Protein AF-A0A753W009-F1 (afdb_monomer_lite)

Sequence (41 aa):
MLLHVLYLIGITAEAMTGALAAGRRRMDTFGVIIIATATAI

Structure (mmC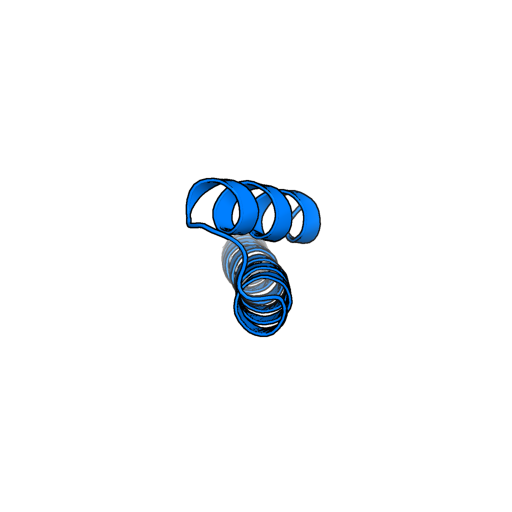IF, N/CA/C/O backbone):
data_AF-A0A753W009-F1
#
_entry.id   AF-A0A753W009-F1
#
loop_
_atom_site.group_PDB
_atom_site.id
_atom_site.type_symbol
_atom_site.label_atom_id
_atom_site.label_alt_id
_atom_site.label_comp_id
_atom_site.label_asym_id
_atom_site.label_entity_id
_atom_site.label_seq_id
_atom_site.pdbx_PDB_ins_code
_atom_site.Cartn_x
_atom_site.Cartn_y
_atom_site.Cartn_z
_atom_site.occupancy
_atom_site.B_iso_or_equiv
_atom_site.auth_seq_id
_atom_site.auth_comp_id
_atom_site.auth_asym_id
_atom_site.auth_atom_id
_atom_site.pdbx_PDB_model_num
ATOM 1 N N . MET A 1 1 ? 14.416 -0.481 -17.920 1.00 86.94 1 MET A N 1
ATOM 2 C CA . MET A 1 1 ? 13.083 0.139 -18.094 1.00 86.94 1 MET A CA 1
ATOM 3 C C . MET A 1 1 ? 11.970 -0.789 -17.623 1.00 86.94 1 MET A C 1
ATOM 5 O O . MET A 1 1 ? 11.279 -0.416 -16.691 1.00 86.94 1 MET A O 1
ATOM 9 N N . LEU A 1 2 ? 11.860 -2.016 -18.151 1.00 95.44 2 LEU A N 1
ATOM 10 C CA . LEU A 1 2 ? 10.839 -2.991 -17.726 1.00 95.44 2 LEU A CA 1
ATOM 11 C C . LEU A 1 2 ? 10.816 -3.261 -16.209 1.00 95.44 2 LEU A C 1
ATOM 13 O O . LEU A 1 2 ? 9.770 -3.131 -15.589 1.00 95.44 2 LEU A O 1
ATOM 17 N N . LEU A 1 3 ? 11.966 -3.567 -15.595 1.00 97.19 3 LEU A N 1
ATOM 18 C CA . LEU A 1 3 ? 12.039 -3.848 -14.151 1.00 97.19 3 LEU A CA 1
ATOM 19 C C . LEU A 1 3 ? 11.587 -2.668 -13.279 1.00 97.19 3 LEU A C 1
ATOM 21 O O . LEU A 1 3 ? 10.988 -2.878 -12.235 1.00 97.19 3 LEU A O 1
ATOM 25 N N . HIS A 1 4 ? 11.830 -1.432 -13.720 1.00 96.75 4 HIS A N 1
ATOM 26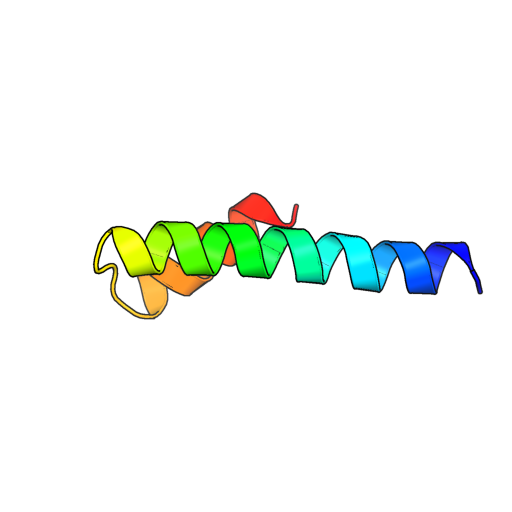 C CA . HIS A 1 4 ? 11.396 -0.240 -12.991 1.00 96.75 4 HIS A CA 1
ATOM 27 C C . HIS A 1 4 ? 9.873 -0.061 -13.056 1.00 96.75 4 HIS A C 1
ATOM 29 O O . HIS A 1 4 ? 9.245 0.277 -12.058 1.00 96.75 4 HIS A O 1
ATOM 35 N N . VAL A 1 5 ? 9.272 -0.354 -14.213 1.00 98.00 5 VAL A N 1
ATOM 36 C CA . VAL A 1 5 ? 7.812 -0.365 -14.374 1.00 98.00 5 VAL A CA 1
ATOM 37 C C . VAL A 1 5 ? 7.184 -1.456 -13.507 1.00 98.00 5 VAL A C 1
ATOM 39 O O . VAL A 1 5 ? 6.222 -1.186 -12.796 1.00 98.00 5 VAL A O 1
ATOM 42 N N . LEU A 1 6 ? 7.753 -2.665 -13.509 1.00 97.88 6 LEU A N 1
ATOM 43 C CA . LEU A 1 6 ? 7.277 -3.761 -12.662 1.00 97.88 6 LEU A CA 1
ATOM 44 C C . LEU A 1 6 ? 7.423 -3.439 -11.171 1.00 97.88 6 LEU A C 1
ATOM 46 O O . LEU A 1 6 ? 6.514 -3.739 -10.406 1.00 97.88 6 LEU A O 1
ATOM 50 N N . TYR A 1 7 ? 8.512 -2.780 -10.771 1.00 96.75 7 TYR A N 1
ATOM 51 C CA . TYR A 1 7 ? 8.710 -2.309 -9.401 1.00 96.75 7 TYR A CA 1
ATOM 52 C C . TYR A 1 7 ? 7.620 -1.314 -8.974 1.00 96.75 7 TYR A C 1
ATOM 54 O O . TYR A 1 7 ? 7.009 -1.489 -7.925 1.00 96.75 7 TYR A O 1
ATOM 62 N N . LEU A 1 8 ? 7.310 -0.321 -9.816 1.00 97.50 8 LEU A N 1
ATOM 63 C CA . LEU A 1 8 ? 6.235 0.644 -9.554 1.00 97.50 8 LEU A CA 1
ATOM 64 C C . LEU A 1 8 ? 4.851 -0.020 -9.481 1.00 97.50 8 LEU A C 1
ATOM 66 O O . LEU A 1 8 ? 4.029 0.344 -8.643 1.00 97.50 8 LEU A O 1
ATOM 70 N N . ILE A 1 9 ? 4.579 -1.004 -10.337 1.00 98.00 9 ILE A N 1
ATOM 71 C CA . ILE A 1 9 ? 3.320 -1.757 -10.290 1.00 98.00 9 ILE A CA 1
ATOM 72 C C . ILE A 1 9 ? 3.242 -2.605 -9.014 1.00 98.00 9 ILE A C 1
ATOM 74 O O . ILE A 1 9 ? 2.208 -2.607 -8.356 1.00 98.00 9 ILE A O 1
ATOM 78 N N . GLY A 1 10 ? 4.323 -3.295 -8.642 1.00 97.88 10 GLY A N 1
ATOM 79 C CA . GLY A 1 10 ? 4.366 -4.131 -7.441 1.00 97.88 10 GLY A CA 1
ATOM 80 C C . GLY A 1 10 ? 4.105 -3.322 -6.173 1.00 97.88 10 GLY A C 1
ATOM 81 O O . GLY A 1 10 ? 3.146 -3.598 -5.457 1.00 97.88 10 GLY A O 1
ATOM 82 N N . ILE A 1 11 ? 4.875 -2.249 -5.968 1.00 97.88 11 IL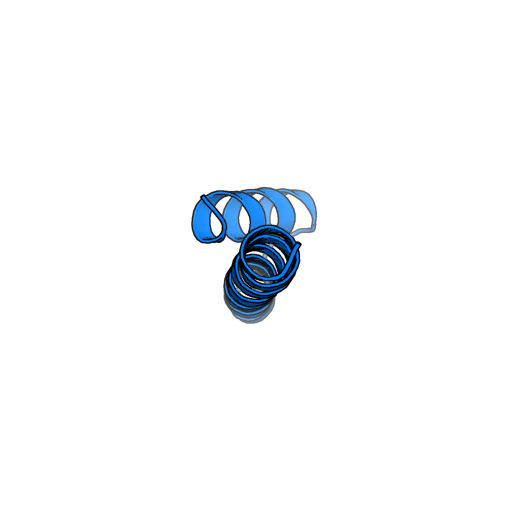E A N 1
ATOM 83 C CA . ILE A 1 11 ? 4.761 -1.419 -4.762 1.00 97.88 11 ILE A CA 1
ATOM 84 C C . ILE A 1 11 ? 3.381 -0.756 -4.642 1.00 97.88 11 ILE A C 1
ATOM 86 O O . ILE A 1 11 ? 2.817 -0.653 -3.554 1.00 97.88 11 ILE A O 1
ATOM 90 N N . THR A 1 12 ? 2.783 -0.345 -5.767 1.00 97.69 12 THR A N 1
ATOM 91 C CA . THR A 1 12 ? 1.428 0.229 -5.769 1.00 97.69 12 THR A CA 1
ATOM 92 C C . THR A 1 12 ? 0.359 -0.825 -5.486 1.00 97.69 12 THR A C 1
ATOM 94 O O . THR A 1 12 ? -0.561 -0.558 -4.711 1.00 97.69 12 THR A O 1
ATOM 97 N N . ALA A 1 13 ? 0.478 -2.025 -6.059 1.00 98.12 13 ALA A N 1
ATOM 98 C CA . ALA A 1 13 ? -0.437 -3.134 -5.796 1.00 98.12 13 ALA A CA 1
ATOM 99 C C . ALA A 1 13 ? -0.409 -3.567 -4.322 1.00 98.12 13 ALA A C 1
ATOM 101 O O . ALA A 1 13 ? -1.462 -3.730 -3.696 1.00 98.12 13 ALA A O 1
ATOM 102 N N . GLU A 1 14 ? 0.777 -3.688 -3.736 1.00 98.12 14 GLU A N 1
ATOM 103 C CA . GLU A 1 14 ? 0.951 -4.041 -2.326 1.00 98.12 14 GLU A CA 1
ATOM 104 C C . GLU A 1 14 ? 0.401 -2.952 -1.394 1.00 98.12 14 GLU A C 1
ATOM 106 O O . GLU A 1 14 ? -0.405 -3.250 -0.504 1.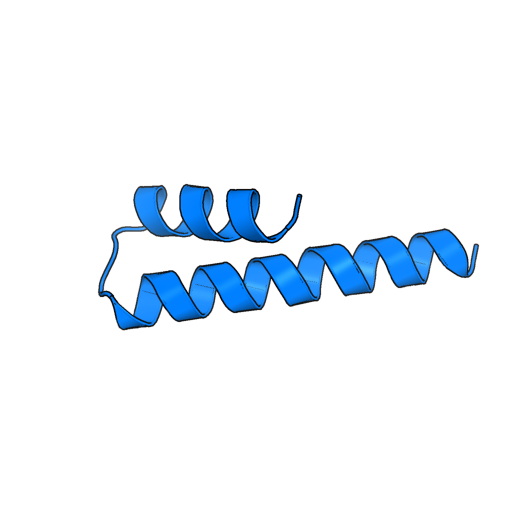00 98.12 14 GLU A O 1
ATOM 111 N N . ALA A 1 15 ? 0.704 -1.677 -1.667 1.00 98.38 15 ALA A N 1
ATOM 112 C CA . ALA A 1 15 ? 0.167 -0.551 -0.902 1.00 98.38 15 ALA A CA 1
ATOM 113 C C . ALA A 1 15 ? -1.371 -0.502 -0.924 1.00 98.38 15 ALA A C 1
ATOM 115 O O . ALA A 1 15 ? -2.000 -0.302 0.119 1.00 98.38 15 ALA A O 1
ATOM 116 N N . MET A 1 16 ? -2.000 -0.729 -2.086 1.00 98.38 16 MET A N 1
ATOM 117 C CA . MET A 1 16 ? -3.465 -0.787 -2.210 1.00 98.38 16 MET A CA 1
ATOM 118 C C . MET A 1 16 ? -4.066 -1.923 -1.375 1.00 98.38 16 MET A C 1
ATOM 120 O O . MET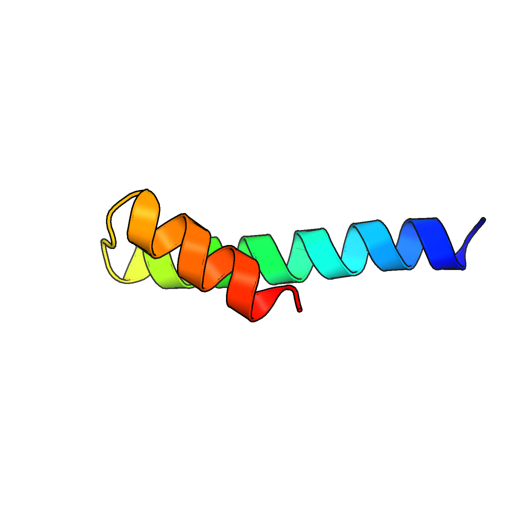 A 1 16 ? -5.123 -1.754 -0.761 1.00 98.38 16 MET A O 1
ATOM 124 N N . THR A 1 17 ? -3.380 -3.064 -1.310 1.00 97.75 17 THR A N 1
ATOM 125 C CA . THR A 1 17 ? -3.815 -4.223 -0.523 1.00 97.75 17 THR A CA 1
ATOM 126 C C . THR A 1 17 ? -3.797 -3.904 0.974 1.00 97.75 17 THR A C 1
ATOM 128 O O . THR A 1 17 ? -4.786 -4.158 1.673 1.00 97.75 17 THR A O 1
ATOM 131 N N . GLY A 1 18 ? -2.721 -3.269 1.453 1.00 97.56 18 GLY A N 1
ATOM 132 C CA . GLY A 1 18 ? -2.605 -2.787 2.831 1.00 97.56 18 GLY A CA 1
ATOM 133 C C . GLY A 1 18 ? -3.646 -1.717 3.171 1.00 97.56 18 GLY A C 1
ATOM 134 O O . GLY A 1 18 ? -4.338 -1.820 4.187 1.00 97.56 18 GLY A O 1
ATOM 135 N N . ALA A 1 19 ? -3.849 -0.741 2.283 1.00 98.19 19 ALA A N 1
ATOM 136 C CA . ALA A 1 19 ? -4.850 0.308 2.465 1.00 98.19 19 ALA A CA 1
ATOM 137 C C . ALA A 1 19 ? -6.277 -0.257 2.558 1.00 98.19 19 ALA A C 1
ATOM 139 O O . ALA A 1 19 ? -7.047 0.129 3.440 1.00 98.19 19 ALA A O 1
ATOM 140 N N . LEU A 1 20 ? -6.632 -1.219 1.697 1.00 98.06 20 LEU A N 1
ATOM 141 C CA . LEU A 1 20 ? -7.946 -1.864 1.723 1.00 98.06 20 LEU A CA 1
ATOM 142 C C . LEU A 1 20 ? -8.134 -2.724 2.982 1.00 98.06 20 LEU A C 1
ATOM 144 O O . LEU A 1 20 ? -9.226 -2.763 3.552 1.00 98.06 20 LEU A O 1
ATOM 148 N N . ALA A 1 21 ? -7.089 -3.417 3.445 1.00 97.69 21 ALA A N 1
ATOM 149 C CA . ALA A 1 21 ? -7.127 -4.156 4.705 1.00 97.69 21 ALA A CA 1
ATOM 150 C C . ALA A 1 21 ? -7.347 -3.224 5.911 1.00 97.69 21 ALA A C 1
ATOM 152 O O . ALA A 1 21 ? -8.216 -3.505 6.741 1.00 97.69 21 ALA A O 1
ATOM 153 N N . ALA A 1 22 ? -6.640 -2.092 5.968 1.00 97.88 22 ALA A N 1
ATOM 154 C CA . ALA A 1 22 ? -6.817 -1.072 7.000 1.00 97.88 22 ALA A CA 1
ATOM 155 C C . ALA A 1 22 ? -8.212 -0.421 6.946 1.00 97.88 22 ALA A C 1
ATOM 157 O O . ALA A 1 22 ? -8.883 -0.290 7.973 1.00 97.88 22 ALA A O 1
ATOM 158 N N . GLY A 1 23 ? -8.711 -0.111 5.744 1.00 96.31 23 GLY A N 1
ATOM 159 C CA . GLY A 1 23 ? -10.063 0.415 5.534 1.00 96.31 23 GLY A CA 1
ATOM 160 C C . GLY A 1 23 ? -11.158 -0.551 6.000 1.00 96.31 23 GLY A C 1
ATOM 161 O O . GLY A 1 23 ? -12.103 -0.143 6.676 1.00 96.31 23 GLY A O 1
ATOM 162 N N . ARG A 1 24 ? -10.999 -1.861 5.753 1.00 97.12 24 ARG A N 1
ATOM 163 C CA . ARG A 1 24 ? -11.909 -2.905 6.274 1.00 97.12 24 ARG A CA 1
ATOM 164 C C . ARG A 1 24 ? -11.926 -2.986 7.803 1.00 97.12 24 ARG A C 1
ATOM 166 O O . ARG A 1 24 ? -12.905 -3.461 8.374 1.00 97.12 24 ARG A O 1
ATOM 173 N N . ARG A 1 25 ? -10.872 -2.513 8.470 1.00 97.19 25 ARG A N 1
ATOM 174 C CA . ARG A 1 25 ? -10.777 -2.414 9.934 1.00 97.19 25 ARG A CA 1
ATOM 175 C C . ARG A 1 25 ? -11.222 -1.055 10.481 1.00 97.19 25 ARG A C 1
ATOM 177 O O . ARG A 1 25 ? -11.107 -0.844 11.682 1.00 97.19 25 ARG A O 1
ATOM 184 N N . ARG A 1 26 ? -11.762 -0.168 9.633 1.00 96.19 26 ARG A N 1
ATOM 185 C CA . ARG A 1 26 ? -12.147 1.212 9.981 1.00 96.19 26 ARG A CA 1
ATOM 186 C C . ARG A 1 26 ? -11.011 1.987 10.666 1.00 96.19 26 ARG A C 1
ATOM 188 O O . ARG A 1 26 ? -11.269 2.766 11.579 1.00 96.19 26 ARG A O 1
ATOM 195 N N . MET A 1 27 ? -9.767 1.748 10.246 1.00 97.00 27 MET A N 1
ATOM 196 C CA . MET A 1 27 ? -8.632 2.549 10.706 1.00 97.00 27 MET A CA 1
ATOM 197 C C . MET A 1 27 ? -8.747 3.975 10.163 1.00 97.00 27 MET A C 1
ATOM 199 O O . MET A 1 27 ? -9.273 4.200 9.072 1.00 97.00 27 MET A O 1
ATOM 203 N N . ASP A 1 28 ? -8.254 4.932 10.935 1.00 97.19 28 ASP A N 1
ATOM 204 C CA . ASP A 1 28 ? -8.114 6.322 10.528 1.00 97.19 28 ASP A CA 1
ATOM 205 C C . ASP A 1 28 ? -7.022 6.480 9.456 1.00 97.19 28 ASP A C 1
ATOM 207 O O . ASP A 1 28 ? -6.241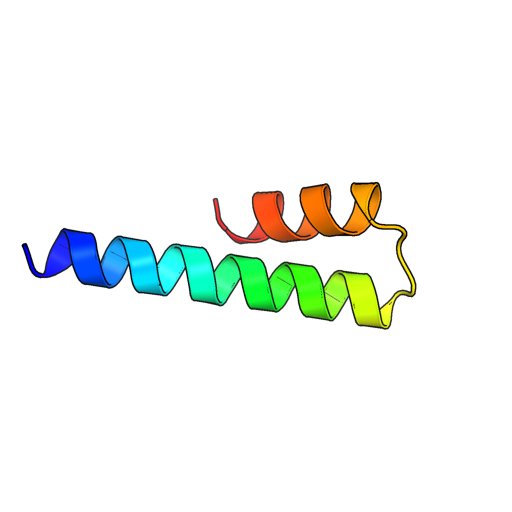 5.567 9.181 1.00 97.19 28 ASP A O 1
ATOM 211 N N . THR A 1 29 ? -6.948 7.659 8.843 1.00 95.81 29 THR A N 1
ATOM 212 C CA . THR A 1 29 ? -6.045 7.923 7.717 1.00 95.81 29 THR A CA 1
ATOM 213 C C . THR A 1 29 ? -4.574 7.699 8.071 1.00 95.81 29 THR A C 1
ATOM 215 O O . THR A 1 29 ? -3.817 7.222 7.229 1.00 95.81 29 THR A O 1
ATOM 218 N N . PHE A 1 30 ? -4.161 7.994 9.309 1.00 97.81 30 PHE A N 1
ATOM 219 C CA . PHE A 1 30 ? -2.786 7.767 9.748 1.00 97.81 30 PHE A CA 1
ATOM 220 C C . PHE A 1 30 ? -2.495 6.269 9.874 1.00 97.81 30 PHE A C 1
ATOM 222 O O . PHE A 1 30 ? -1.504 5.778 9.332 1.00 97.81 30 PHE A O 1
ATOM 229 N N . GLY A 1 31 ? -3.412 5.522 10.491 1.00 97.31 31 GLY A N 1
ATOM 230 C CA . GLY A 1 31 ? -3.354 4.065 10.537 1.00 97.31 31 GLY A CA 1
ATOM 231 C C . GLY A 1 31 ? -3.308 3.417 9.147 1.00 97.31 31 GLY A C 1
ATOM 232 O O . GLY A 1 31 ? -2.491 2.530 8.903 1.00 97.31 31 GLY A O 1
ATOM 233 N N . VAL A 1 32 ? -4.129 3.896 8.208 1.00 98.19 32 VAL A N 1
ATOM 234 C CA . VAL A 1 32 ? -4.146 3.425 6.812 1.00 98.19 32 VAL A CA 1
ATOM 235 C C . VAL A 1 32 ? -2.799 3.657 6.127 1.00 98.19 32 VAL A C 1
ATOM 237 O O . VAL A 1 32 ? -2.302 2.740 5.476 1.00 98.19 32 VAL A O 1
ATOM 240 N N . ILE A 1 33 ? -2.183 4.833 6.296 1.00 97.62 33 ILE A N 1
ATOM 241 C CA . ILE A 1 33 ? -0.870 5.145 5.705 1.00 97.62 33 ILE A CA 1
ATOM 242 C C . ILE A 1 33 ? 0.210 4.201 6.241 1.00 97.62 33 ILE A C 1
ATOM 244 O O . ILE A 1 33 ? 1.005 3.686 5.455 1.00 97.62 33 ILE A O 1
ATOM 248 N N . ILE A 1 34 ? 0.223 3.931 7.550 1.00 97.69 34 ILE A N 1
ATOM 249 C CA . ILE A 1 34 ? 1.197 3.012 8.154 1.00 97.69 34 ILE A CA 1
ATOM 250 C C . ILE A 1 34 ? 1.039 1.602 7.582 1.00 97.69 34 ILE A C 1
ATOM 252 O O . ILE A 1 34 ? 2.022 1.019 7.134 1.00 97.69 34 ILE A O 1
ATOM 256 N N . ILE A 1 35 ? -0.183 1.061 7.555 1.00 97.88 35 ILE A N 1
ATOM 257 C CA . ILE A 1 35 ? -0.424 -0.304 7.065 1.00 97.88 35 ILE A CA 1
ATOM 258 C C . ILE A 1 35 ? -0.149 -0.415 5.563 1.00 97.88 35 ILE A C 1
ATOM 260 O O . ILE A 1 35 ? 0.461 -1.390 5.127 1.00 97.88 35 ILE A O 1
ATOM 264 N N . ALA A 1 36 ? -0.552 0.577 4.767 1.00 97.81 36 ALA A N 1
ATOM 265 C CA . ALA A 1 36 ? -0.270 0.605 3.335 1.00 97.81 36 ALA A CA 1
ATOM 266 C C . ALA A 1 36 ? 1.241 0.636 3.059 1.00 97.81 36 ALA A C 1
ATOM 268 O O . ALA A 1 36 ? 1.724 -0.143 2.244 1.00 97.81 36 ALA A O 1
ATOM 269 N N . THR A 1 37 ? 1.990 1.477 3.780 1.00 97.50 37 THR A N 1
ATOM 270 C CA . THR A 1 37 ? 3.447 1.598 3.608 1.00 97.50 37 THR A CA 1
ATOM 271 C C . THR A 1 37 ? 4.178 0.347 4.088 1.00 97.50 37 THR A C 1
ATOM 273 O O . THR A 1 37 ? 5.076 -0.127 3.407 1.00 97.50 37 THR A O 1
ATOM 276 N N . ALA A 1 38 ? 3.770 -0.231 5.221 1.00 97.25 38 ALA A N 1
ATOM 277 C CA . ALA A 1 38 ? 4.369 -1.454 5.750 1.00 97.25 38 ALA A CA 1
ATOM 278 C C . ALA A 1 38 ? 4.102 -2.690 4.875 1.00 97.25 38 ALA A C 1
ATOM 280 O O . ALA A 1 38 ? 4.871 -3.638 4.931 1.00 97.25 38 ALA A O 1
ATOM 281 N N . THR A 1 39 ? 3.015 -2.698 4.094 1.00 96.81 39 THR A N 1
ATOM 282 C CA . THR A 1 39 ? 2.705 -3.803 3.166 1.00 96.81 39 THR A CA 1
ATOM 283 C C . THR A 1 39 ? 3.514 -3.711 1.872 1.00 96.81 39 THR A C 1
ATOM 285 O O . THR A 1 39 ? 3.724 -4.726 1.227 1.00 96.81 39 THR A O 1
ATOM 288 N N . ALA A 1 40 ? 3.927 -2.503 1.485 1.00 96.88 40 ALA A N 1
ATOM 289 C CA . ALA A 1 40 ? 4.573 -2.208 0.207 1.00 96.88 40 ALA A CA 1
ATOM 290 C C . ALA A 1 40 ? 6.116 -2.249 0.251 1.00 96.88 40 ALA A C 1
ATOM 292 O O . ALA A 1 40 ? 6.767 -1.914 -0.737 1.00 96.88 40 ALA A O 1
ATOM 293 N N . ILE A 1 41 ? 6.703 -2.572 1.407 1.00 89.69 41 ILE A N 1
ATOM 294 C CA . ILE A 1 41 ? 8.154 -2.703 1.628 1.00 89.69 41 ILE A CA 1
ATOM 295 C C . ILE A 1 41 ? 8.470 -4.177 1.854 1.00 89.69 41 ILE A C 1
ATOM 297 O O . ILE A 1 41 ? 9.463 -4.648 1.257 1.00 89.69 41 ILE A O 1
#

Foldseek 3Di:
DVVVVVLVVQLQVQLVVQLVVCVVVVHDPVSSNVSSNVRSD

Organism: Salmonella enterica (NCBI:txid28901)

Radius of gyration: 11.33 Å; chains: 1; bounding box: 25×12×29 Å

Secondary structure (DSSP, 8-state):
-HHHHHHHHHHHHHHHHHHHHHHHTT--HHHHHHHHHHH--

InterPro domains:
  IPR005115 Glycine transporter [PF03458] (5-41)

pLDDT: mean 97.01, std 2.1, range [86.94, 98.38]